Protein AF-A0A183L624-F1 (afdb_monomer_lite)

Structure (mmCIF, N/CA/C/O backbone):
data_AF-A0A183L624-F1
#
_entry.id   AF-A0A183L624-F1
#
loop_
_atom_site.group_PDB
_atom_site.id
_atom_site.type_symbol
_atom_site.label_atom_id
_atom_site.label_alt_id
_atom_site.label_comp_id
_atom_site.label_asym_id
_atom_site.label_entity_id
_atom_site.label_seq_id
_atom_site.pdbx_PDB_ins_code
_atom_site.Cartn_x
_atom_site.Cartn_y
_atom_site.Cartn_z
_atom_site.occupancy
_atom_site.B_iso_or_equiv
_atom_site.auth_seq_id
_atom_site.auth_comp_id
_atom_site.auth_asym_id
_atom_site.auth_atom_id
_atom_site.pdbx_PDB_model_num
ATOM 1 N N . MET A 1 1 ? -30.668 10.820 -6.534 1.00 40.00 1 MET A N 1
ATOM 2 C CA . MET A 1 1 ? -30.278 9.628 -5.755 1.00 40.00 1 MET A CA 1
ATOM 3 C C . MET A 1 1 ? -28.785 9.733 -5.480 1.00 40.00 1 MET A C 1
ATOM 5 O O . MET A 1 1 ? -27.979 9.222 -6.240 1.00 40.00 1 MET A O 1
ATOM 9 N N . LEU A 1 2 ? -28.414 10.512 -4.462 1.00 43.72 2 LEU A N 1
ATOM 10 C CA . LEU A 1 2 ? -27.052 10.513 -3.934 1.00 43.72 2 LEU A CA 1
ATOM 11 C C . LEU A 1 2 ? -26.963 9.281 -3.038 1.00 43.72 2 LEU A C 1
ATOM 13 O O . LEU A 1 2 ? -27.401 9.313 -1.893 1.00 43.72 2 LEU A O 1
ATOM 17 N N . VAL A 1 3 ? -26.514 8.165 -3.613 1.00 44.56 3 VAL A N 1
ATOM 18 C CA . VAL A 1 3 ? -26.017 7.047 -2.814 1.00 44.56 3 VAL A CA 1
ATOM 19 C C . VAL A 1 3 ? -24.765 7.571 -2.131 1.00 44.56 3 VAL A C 1
ATOM 21 O O . VAL A 1 3 ? -23.733 7.787 -2.767 1.00 44.56 3 VAL A O 1
ATOM 24 N N . ASP A 1 4 ? -24.919 7.855 -0.845 1.00 41.28 4 ASP A N 1
ATOM 25 C CA . ASP A 1 4 ? -23.829 7.971 0.102 1.00 41.28 4 ASP A CA 1
ATOM 26 C C . ASP A 1 4 ? -22.989 6.699 -0.053 1.00 41.28 4 ASP A C 1
ATOM 28 O O . ASP A 1 4 ? -23.406 5.601 0.326 1.00 41.28 4 ASP A O 1
ATOM 32 N N . ARG A 1 5 ? -21.841 6.809 -0.731 1.00 47.88 5 ARG A N 1
ATOM 33 C CA . ARG A 1 5 ? -20.822 5.774 -0.623 1.00 47.88 5 ARG A CA 1
ATOM 34 C C . ARG A 1 5 ? -20.303 5.932 0.792 1.00 47.88 5 ARG A C 1
ATOM 36 O O . ARG A 1 5 ? -19.435 6.772 1.017 1.00 47.88 5 ARG A O 1
ATOM 43 N N . VAL A 1 6 ? -20.896 5.189 1.726 1.00 47.50 6 VAL A N 1
ATOM 44 C CA . VAL A 1 6 ? -20.339 4.950 3.056 1.00 47.50 6 VAL A CA 1
ATOM 45 C C . VAL A 1 6 ? -18.889 4.580 2.811 1.00 47.50 6 VAL A C 1
ATOM 47 O O . VAL A 1 6 ? -18.587 3.489 2.332 1.00 47.50 6 VAL A O 1
ATOM 50 N N . LYS A 1 7 ? -18.008 5.561 3.005 1.00 53.06 7 LYS A N 1
ATOM 51 C CA . LYS A 1 7 ? -16.573 5.405 2.821 1.00 53.06 7 LYS A CA 1
ATOM 52 C C . LYS A 1 7 ? -16.195 4.232 3.707 1.00 53.06 7 LYS A C 1
ATOM 54 O O . LYS A 1 7 ? -16.511 4.265 4.897 1.00 53.06 7 LYS A O 1
ATOM 59 N N . SER A 1 8 ? -15.619 3.183 3.129 1.00 59.41 8 SER A N 1
ATOM 60 C CA . SER A 1 8 ? -15.243 1.962 3.846 1.00 59.41 8 SER A CA 1
ATOM 61 C C . SER A 1 8 ? -14.086 2.269 4.792 1.00 59.41 8 SER A C 1
ATOM 63 O O . SER A 1 8 ? -12.942 1.932 4.527 1.00 59.41 8 SER A O 1
ATOM 65 N N . ILE A 1 9 ? -14.355 2.995 5.875 1.00 60.78 9 ILE A N 1
ATOM 66 C CA . ILE A 1 9 ? -13.391 3.257 6.930 1.00 60.78 9 ILE A CA 1
ATOM 67 C C . ILE A 1 9 ? -13.302 1.961 7.728 1.00 60.78 9 ILE A C 1
ATOM 69 O O . ILE A 1 9 ? -14.239 1.587 8.437 1.00 60.78 9 ILE A O 1
ATOM 73 N N . PHE A 1 10 ? -12.188 1.253 7.592 1.00 66.44 10 PHE A N 1
ATOM 74 C CA . PHE A 1 10 ? -11.976 0.012 8.312 1.00 66.44 10 PHE A CA 1
ATOM 75 C C . PHE A 1 10 ? -11.501 0.322 9.723 1.00 66.44 10 PHE A C 1
ATOM 77 O O . PHE A 1 10 ? -10.540 1.064 9.931 1.00 66.44 10 PHE A O 1
ATOM 84 N N . LYS A 1 11 ? -12.184 -0.260 10.707 1.00 62.75 11 LYS A N 1
ATOM 85 C CA . LYS A 1 11 ? -11.728 -0.247 12.091 1.00 62.75 11 LYS A CA 1
ATOM 86 C C . LYS A 1 11 ? -10.796 -1.436 12.290 1.00 62.75 11 LYS A C 1
ATOM 88 O O . LYS A 1 11 ? -11.248 -2.579 12.271 1.00 62.75 11 LYS A O 1
ATOM 93 N N . LEU A 1 12 ? -9.510 -1.166 12.487 1.00 64.06 12 LEU A N 1
ATOM 94 C CA . LEU A 1 12 ? -8.555 -2.195 12.886 1.00 64.06 12 LEU A CA 1
ATOM 95 C C . LEU A 1 12 ? -8.894 -2.685 14.301 1.00 64.06 12 LEU A C 1
ATOM 97 O O . LEU A 1 12 ? -9.439 -1.933 15.115 1.00 64.06 12 LEU A O 1
ATOM 101 N N . ALA A 1 13 ? -8.515 -3.924 14.631 1.00 56.62 13 ALA A N 1
ATOM 102 C CA . ALA A 1 13 ? -8.719 -4.511 15.964 1.00 56.62 13 ALA A CA 1
ATOM 103 C C . ALA A 1 13 ? -8.131 -3.653 17.107 1.00 56.62 13 ALA A C 1
ATOM 105 O O . ALA A 1 13 ? -8.563 -3.739 18.253 1.00 56.62 13 ALA A O 1
ATOM 106 N N . GLN A 1 14 ? -7.180 -2.781 16.769 1.00 56.88 14 GLN A N 1
ATOM 107 C CA . GLN A 1 14 ? -6.484 -1.858 17.665 1.00 56.88 14 GLN A CA 1
ATOM 108 C C . GLN A 1 14 ? -7.300 -0.586 17.981 1.00 56.88 14 GLN A C 1
ATOM 110 O O . GLN A 1 14 ? -6.906 0.210 18.825 1.00 56.88 14 GLN A O 1
ATOM 115 N N . GLY A 1 15 ? -8.446 -0.385 17.316 1.00 63.19 15 GLY A N 1
ATOM 116 C CA . GLY A 1 15 ? -9.329 0.770 17.502 1.00 63.19 15 GLY A CA 1
ATOM 117 C C . GLY A 1 15 ? -9.052 1.960 16.577 1.00 63.19 15 GLY A C 1
ATOM 118 O O . GLY A 1 15 ? -9.806 2.931 16.629 1.00 63.19 15 GLY A O 1
ATOM 119 N N . GLU A 1 16 ? -8.031 1.886 15.718 1.00 66.62 16 GLU A N 1
ATOM 120 C CA . G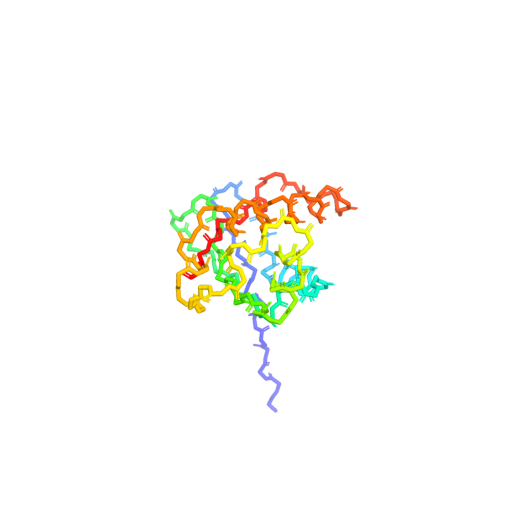LU A 1 16 ? -7.744 2.900 14.695 1.00 66.62 16 GLU A CA 1
ATOM 121 C C . GLU A 1 16 ? -8.601 2.722 13.437 1.00 66.62 16 GLU A C 1
ATOM 123 O O . GLU A 1 16 ? -8.955 1.609 13.043 1.00 66.62 16 GLU A O 1
ATOM 128 N N . TYR A 1 17 ? -8.927 3.853 12.816 1.00 70.12 17 TYR A N 1
ATOM 129 C CA . TYR A 1 17 ? -9.727 3.939 11.604 1.00 70.12 17 TYR A CA 1
ATOM 130 C C . TYR A 1 17 ? -8.807 4.206 10.417 1.00 70.12 17 TYR A C 1
ATOM 132 O O . TYR A 1 17 ? -8.169 5.258 10.353 1.00 70.12 17 TYR A O 1
ATOM 140 N N . VAL A 1 18 ? -8.750 3.266 9.479 1.00 72.31 18 VAL A N 1
ATOM 141 C CA . VAL A 1 18 ? -7.937 3.372 8.266 1.00 72.31 18 VAL A CA 1
ATOM 142 C C . VAL A 1 18 ? -8.857 3.504 7.060 1.00 72.31 18 VAL A C 1
ATOM 144 O O . VAL A 1 18 ? -9.800 2.731 6.892 1.00 72.31 18 VAL A O 1
ATOM 147 N N . ALA A 1 19 ? -8.589 4.507 6.224 1.00 76.25 19 ALA A N 1
ATOM 148 C CA . ALA A 1 19 ? -9.282 4.694 4.958 1.00 76.25 19 ALA A CA 1
ATOM 149 C C . ALA A 1 19 ? -8.463 4.022 3.836 1.00 76.25 19 ALA A C 1
ATOM 151 O O . ALA A 1 19 ? -7.397 4.544 3.497 1.00 76.25 19 ALA A O 1
ATOM 152 N N . PRO A 1 20 ? -8.938 2.907 3.253 1.00 75.31 20 PRO A N 1
ATOM 153 C CA . PRO A 1 20 ? -8.236 2.180 2.194 1.00 75.31 20 PRO A CA 1
ATOM 154 C C . PRO A 1 20 ? -8.014 3.083 0.978 1.00 75.31 20 PRO A C 1
ATOM 156 O O . PRO A 1 20 ? -6.887 3.172 0.517 1.00 75.31 20 PRO A O 1
ATOM 159 N N . GLU A 1 21 ? -9.012 3.890 0.592 1.00 77.75 21 GLU A N 1
ATOM 160 C CA . GLU A 1 21 ? -8.923 4.856 -0.516 1.00 77.75 21 GLU A CA 1
ATOM 161 C C . GLU A 1 21 ? -7.702 5.779 -0.412 1.00 77.75 21 GLU A C 1
ATOM 163 O O . GLU A 1 21 ? -7.084 6.128 -1.416 1.00 77.75 21 GLU A O 1
ATOM 168 N N . LYS A 1 22 ? -7.343 6.196 0.808 1.00 78.81 22 LYS A N 1
ATOM 169 C CA . LYS A 1 22 ? -6.204 7.094 1.018 1.00 78.81 22 LYS A CA 1
ATOM 170 C C . LYS A 1 22 ? -4.881 6.371 0.770 1.00 78.81 22 LYS A C 1
ATOM 172 O O . LYS A 1 22 ? -3.975 6.958 0.184 1.00 78.81 22 LYS A O 1
ATOM 177 N N . LEU A 1 23 ? -4.774 5.127 1.229 1.00 78.62 23 LEU A N 1
ATOM 178 C CA . LEU A 1 23 ? -3.605 4.281 1.005 1.00 78.62 23 LEU A CA 1
ATOM 179 C C . LEU A 1 23 ? -3.515 3.854 -0.466 1.00 78.62 23 LEU A C 1
ATOM 181 O O . LEU A 1 23 ? -2.442 3.941 -1.052 1.00 78.62 23 LEU A O 1
ATOM 185 N N . GLU A 1 24 ? -4.635 3.479 -1.086 1.00 83.25 24 GLU A N 1
ATOM 186 C CA . GLU A 1 24 ? -4.722 3.137 -2.507 1.00 83.25 24 GLU A CA 1
ATOM 187 C C . GLU A 1 24 ? -4.243 4.303 -3.369 1.00 83.25 24 GLU A C 1
ATOM 189 O O . GLU A 1 24 ? -3.305 4.135 -4.139 1.00 83.25 24 GLU A O 1
ATOM 194 N N . ALA A 1 25 ? -4.791 5.508 -3.174 1.00 82.88 25 ALA A N 1
ATOM 195 C CA . ALA A 1 25 ? -4.371 6.700 -3.911 1.00 82.88 25 ALA A CA 1
ATOM 196 C C . ALA A 1 25 ? -2.887 7.039 -3.693 1.00 82.88 25 ALA A C 1
ATOM 198 O O . ALA A 1 25 ? -2.208 7.537 -4.597 1.00 82.88 25 ALA A O 1
ATOM 199 N N . LEU A 1 26 ? -2.368 6.769 -2.493 1.00 82.06 26 LEU A N 1
ATOM 200 C CA . LEU A 1 26 ? -0.971 7.014 -2.184 1.00 82.06 26 LEU A CA 1
ATOM 201 C C . LEU A 1 26 ? -0.051 6.054 -2.943 1.00 82.06 26 LEU A C 1
ATOM 203 O O . LEU A 1 26 ? 0.888 6.497 -3.600 1.00 82.06 26 LEU A O 1
ATOM 207 N N . TYR A 1 27 ? -0.324 4.755 -2.876 1.00 80.44 27 TYR A N 1
ATOM 208 C CA . TYR A 1 27 ? 0.482 3.748 -3.559 1.00 80.44 27 TYR A CA 1
ATOM 209 C C . TYR A 1 27 ? 0.291 3.781 -5.078 1.00 80.44 27 TYR A C 1
ATOM 211 O O . TYR A 1 27 ? 1.242 3.550 -5.817 1.00 80.44 27 TYR A O 1
ATOM 219 N N . GLN A 1 28 ? -0.892 4.174 -5.552 1.00 83.19 28 GLN A N 1
ATOM 220 C CA . GLN A 1 28 ? -1.182 4.412 -6.967 1.00 83.19 28 GLN A CA 1
ATOM 221 C C . GLN A 1 28 ? -0.375 5.582 -7.556 1.00 83.19 28 GLN A C 1
ATOM 223 O O . GLN A 1 28 ? -0.251 5.688 -8.772 1.00 83.19 28 GLN A O 1
ATOM 228 N N . SER A 1 29 ? 0.234 6.437 -6.724 1.00 82.31 29 SER A N 1
ATOM 229 C CA . SER A 1 29 ? 1.199 7.438 -7.205 1.00 82.31 29 SER A CA 1
ATOM 230 C C . SER A 1 29 ? 2.514 6.813 -7.704 1.00 82.31 29 SER A C 1
ATOM 232 O O . SER A 1 29 ? 3.326 7.509 -8.310 1.00 82.31 29 SER A O 1
ATOM 234 N N . CYS A 1 30 ? 2.749 5.518 -7.461 1.00 81.50 30 CYS A N 1
ATOM 235 C CA . CYS A 1 30 ? 3.925 4.804 -7.941 1.00 81.50 30 CYS A CA 1
ATOM 236 C C . CYS A 1 30 ? 3.688 4.197 -9.332 1.00 81.50 30 CYS A C 1
ATOM 238 O O . CYS A 1 30 ? 2.816 3.349 -9.497 1.00 81.50 30 CYS A O 1
ATOM 240 N N . GLY A 1 31 ? 4.527 4.548 -10.314 1.00 81.56 31 GLY A N 1
ATOM 241 C CA . GLY A 1 31 ? 4.440 4.020 -11.688 1.00 81.56 31 GLY A CA 1
ATOM 242 C C . GLY A 1 31 ? 4.630 2.500 -11.810 1.00 81.56 31 GLY A C 1
ATOM 243 O O . GLY A 1 31 ? 4.131 1.882 -12.750 1.00 81.56 31 GLY A O 1
ATOM 244 N N . LEU A 1 32 ? 5.266 1.870 -10.816 1.00 82.25 32 LEU A N 1
ATOM 245 C CA . LEU A 1 32 ? 5.449 0.416 -10.756 1.00 82.25 32 LEU A CA 1
ATOM 246 C C . LEU A 1 32 ? 4.137 -0.344 -10.497 1.00 82.25 32 LEU A C 1
ATOM 248 O O . LEU A 1 32 ? 4.077 -1.552 -10.737 1.00 82.25 32 LEU A O 1
ATOM 252 N N . ILE A 1 33 ? 3.103 0.326 -9.986 1.00 86.12 33 ILE A N 1
ATOM 253 C CA . ILE A 1 33 ? 1.816 -0.273 -9.628 1.00 86.12 33 ILE A CA 1
ATOM 254 C C . ILE A 1 33 ? 0.774 0.176 -10.652 1.00 86.12 33 ILE A C 1
ATOM 256 O O . ILE A 1 33 ? 0.494 1.362 -10.780 1.00 86.12 33 ILE A O 1
ATOM 260 N N . ASN A 1 34 ? 0.170 -0.770 -11.372 1.00 85.38 34 ASN A N 1
ATOM 261 C CA . ASN A 1 34 ? -0.905 -0.454 -12.312 1.00 85.38 34 ASN A CA 1
ATOM 262 C C . ASN A 1 34 ? -2.236 -0.231 -11.579 1.00 85.38 34 ASN A C 1
ATOM 264 O O . ASN A 1 34 ? -2.991 0.686 -11.893 1.00 85.38 34 ASN A O 1
ATOM 268 N N . GLN A 1 35 ? -2.527 -1.081 -10.594 1.00 83.62 35 GLN A N 1
ATOM 269 C CA . GLN A 1 35 ? -3.731 -0.989 -9.775 1.00 83.62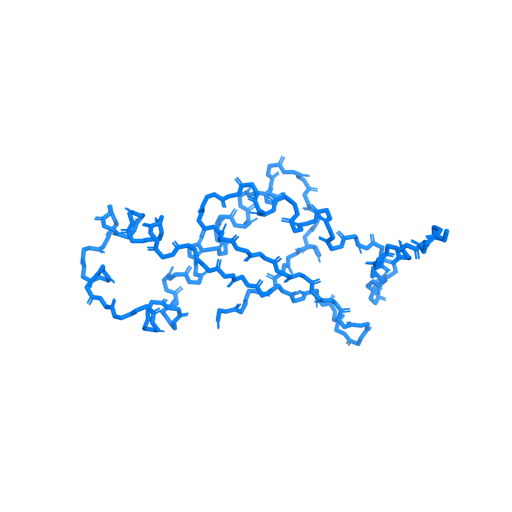 35 GLN A CA 1
ATOM 270 C C . GLN A 1 35 ? -3.450 -1.560 -8.388 1.00 83.62 35 GLN A C 1
ATOM 272 O O . GLN A 1 35 ? -2.698 -2.520 -8.256 1.00 83.62 35 GLN A O 1
ATOM 277 N N . ILE A 1 36 ? -4.053 -0.986 -7.355 1.00 85.19 36 ILE A N 1
ATOM 278 C CA . ILE A 1 36 ? -3.964 -1.487 -5.986 1.00 85.19 36 ILE A CA 1
ATOM 279 C C . ILE A 1 36 ? -5.366 -1.559 -5.402 1.00 85.19 36 ILE A C 1
ATOM 281 O O . ILE A 1 36 ? -6.167 -0.659 -5.635 1.00 85.19 36 ILE A O 1
ATOM 285 N N . PHE A 1 37 ? -5.636 -2.629 -4.663 1.00 83.00 37 PHE A N 1
ATOM 286 C CA . PHE A 1 37 ? -6.835 -2.784 -3.857 1.00 83.00 37 PHE A CA 1
ATOM 287 C C . PHE A 1 37 ? -6.457 -3.073 -2.423 1.00 83.00 37 PHE A C 1
ATOM 289 O O . PHE A 1 37 ? -5.651 -3.967 -2.179 1.00 83.00 37 PHE A O 1
ATOM 296 N N . ILE A 1 38 ? -7.047 -2.353 -1.476 1.00 80.81 38 ILE A N 1
ATOM 297 C CA . ILE A 1 38 ? -6.784 -2.572 -0.052 1.00 80.81 38 ILE A CA 1
ATOM 298 C C . ILE A 1 38 ? -8.056 -3.059 0.621 1.00 80.81 38 ILE A C 1
ATOM 300 O O . ILE A 1 38 ? -9.052 -2.342 0.691 1.00 80.81 38 ILE A O 1
ATOM 304 N N . ASP A 1 39 ? -7.989 -4.272 1.156 1.00 76.31 39 ASP A N 1
ATOM 305 C CA . ASP A 1 39 ? -9.064 -4.882 1.921 1.00 76.31 39 ASP A CA 1
ATOM 306 C C . ASP A 1 39 ? -8.573 -5.215 3.330 1.00 76.31 39 ASP A C 1
ATOM 308 O O . ASP A 1 39 ? -7.508 -5.801 3.535 1.00 76.31 39 ASP A O 1
ATOM 312 N N . ALA A 1 40 ? -9.347 -4.820 4.334 1.00 71.25 40 ALA A N 1
ATOM 313 C CA . ALA A 1 40 ? -9.047 -5.133 5.719 1.00 71.25 40 ALA A CA 1
ATOM 314 C C . ALA A 1 40 ? -10.197 -5.947 6.296 1.00 71.25 40 ALA A C 1
ATOM 316 O O . ALA A 1 40 ? -11.274 -5.428 6.595 1.00 71.25 40 ALA A O 1
ATOM 317 N N . ASN A 1 41 ? -9.954 -7.237 6.506 1.00 67.81 41 ASN A N 1
ATOM 318 C CA . ASN A 1 41 ? -10.904 -8.057 7.232 1.00 67.81 41 ASN A CA 1
ATOM 319 C C . ASN A 1 41 ? -10.915 -7.600 8.706 1.00 67.81 41 ASN A C 1
ATOM 321 O O . ASN A 1 41 ? -9.852 -7.589 9.327 1.00 67.81 41 ASN A O 1
ATOM 325 N N . PRO A 1 42 ? -12.072 -7.281 9.318 1.00 61.97 42 PRO A N 1
ATOM 326 C CA . PRO A 1 42 ? -12.151 -6.910 10.737 1.00 61.97 42 PRO A CA 1
ATOM 327 C C . PRO A 1 42 ? -11.638 -7.999 11.694 1.00 61.97 42 PRO A C 1
ATOM 329 O O . PRO A 1 42 ? -11.397 -7.729 12.868 1.00 61.97 42 PRO A O 1
ATOM 332 N N . LYS A 1 43 ? -11.480 -9.239 11.210 1.00 60.50 43 LYS A N 1
ATOM 333 C CA . LYS A 1 43 ? -10.864 -10.350 11.951 1.00 60.50 43 LYS A CA 1
ATOM 334 C C . LYS A 1 43 ? -9.335 -10.403 11.837 1.00 60.50 43 LYS A C 1
ATOM 336 O O . LYS A 1 43 ? -8.713 -11.159 12.580 1.00 60.50 43 LYS A O 1
ATOM 341 N N . SER A 1 44 ? -8.739 -9.643 10.923 1.00 59.47 44 SER A N 1
ATOM 342 C CA . SER A 1 44 ? -7.296 -9.600 10.684 1.00 59.47 44 SER A CA 1
ATOM 343 C C . SER A 1 44 ? -6.665 -8.385 11.360 1.00 59.47 44 SER A C 1
ATOM 345 O O . SER A 1 44 ? -7.236 -7.299 11.409 1.00 59.47 44 SER A O 1
ATOM 347 N N . ILE A 1 45 ? -5.459 -8.579 11.892 1.00 61.53 45 ILE A N 1
ATOM 348 C CA . ILE A 1 45 ? -4.698 -7.540 12.605 1.00 61.53 45 ILE A CA 1
ATOM 349 C C . ILE A 1 45 ? -4.094 -6.527 11.616 1.00 61.53 45 ILE A C 1
ATOM 351 O O . ILE A 1 45 ? -3.916 -5.360 11.959 1.00 61.53 45 ILE A O 1
ATOM 355 N N . TYR A 1 46 ? -3.829 -6.968 10.383 1.00 65.94 46 TYR A N 1
ATOM 356 C CA . TYR A 1 46 ? -3.218 -6.175 9.318 1.00 65.94 46 TYR A CA 1
ATOM 357 C C . TYR A 1 46 ? -4.141 -6.099 8.094 1.00 65.94 46 TYR A C 1
ATOM 359 O O . TYR A 1 46 ? -4.782 -7.106 7.765 1.00 65.94 46 TYR A O 1
ATOM 367 N N . PRO A 1 47 ? -4.204 -4.943 7.409 1.00 72.62 47 PRO A N 1
ATOM 368 C CA . PRO A 1 47 ? -4.853 -4.837 6.110 1.00 72.62 47 PRO A CA 1
ATOM 369 C C . PRO A 1 47 ? -4.063 -5.619 5.050 1.00 72.62 47 PRO A C 1
ATOM 371 O O . PRO A 1 47 ? -2.831 -5.694 5.084 1.00 72.62 47 PRO A O 1
ATOM 374 N N . VAL A 1 48 ? -4.777 -6.201 4.095 1.00 76.69 48 VAL A N 1
ATOM 375 C CA . VAL A 1 48 ? -4.204 -6.895 2.941 1.00 76.69 48 VAL A CA 1
ATOM 376 C C . VAL A 1 48 ? -4.322 -5.975 1.733 1.00 76.69 48 VAL A C 1
ATOM 378 O O . VAL A 1 48 ? -5.360 -5.350 1.528 1.00 76.69 48 VAL A O 1
ATOM 381 N N . ALA A 1 49 ? -3.261 -5.885 0.932 1.00 79.88 49 ALA A N 1
ATOM 382 C CA . ALA A 1 49 ? -3.304 -5.190 -0.345 1.00 79.88 49 ALA A CA 1
ATOM 383 C C . ALA A 1 49 ? -3.055 -6.165 -1.492 1.00 79.88 49 ALA A C 1
ATOM 385 O O . ALA A 1 49 ? -2.075 -6.909 -1.501 1.00 79.88 49 ALA A O 1
ATOM 386 N N . ILE A 1 50 ? -3.934 -6.123 -2.482 1.00 83.19 50 ILE A N 1
ATOM 387 C CA . ILE A 1 50 ? -3.762 -6.799 -3.759 1.00 83.19 50 ILE A CA 1
ATOM 388 C C . ILE A 1 50 ? -3.161 -5.773 -4.708 1.00 83.19 50 ILE A C 1
ATOM 390 O O . ILE A 1 50 ? -3.761 -4.727 -4.960 1.00 83.19 50 ILE A O 1
ATOM 394 N N . ILE A 1 51 ? -1.963 -6.055 -5.209 1.00 83.88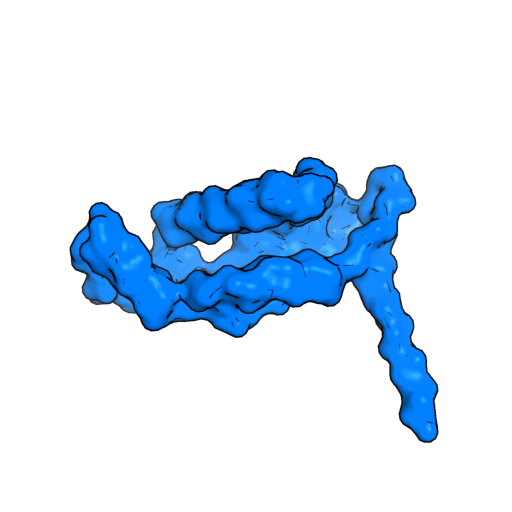 51 ILE A N 1
ATOM 395 C CA . ILE A 1 51 ? -1.228 -5.141 -6.082 1.00 83.88 51 ILE A CA 1
ATOM 396 C C . ILE A 1 51 ? -1.151 -5.776 -7.460 1.00 83.88 51 ILE A C 1
ATOM 398 O O . ILE A 1 51 ? -0.672 -6.893 -7.611 1.00 83.88 51 ILE A O 1
ATOM 402 N N . VAL A 1 52 ? -1.608 -5.045 -8.470 1.00 85.50 52 VAL A N 1
ATOM 403 C CA . VAL A 1 52 ? -1.432 -5.397 -9.875 1.00 85.50 52 VAL A CA 1
ATOM 404 C C . VAL A 1 52 ? -0.157 -4.709 -10.361 1.00 85.50 52 VAL A C 1
ATOM 406 O O . VAL A 1 52 ? -0.161 -3.483 -10.543 1.00 85.50 52 VAL A O 1
ATOM 409 N N . PRO A 1 53 ? 0.945 -5.453 -10.548 1.00 82.56 53 PRO A N 1
ATOM 410 C CA . PRO A 1 53 ? 2.194 -4.878 -11.016 1.00 82.56 53 PRO A CA 1
ATOM 411 C C . PRO A 1 53 ? 2.048 -4.358 -12.447 1.00 82.56 53 PRO A C 1
ATOM 413 O O . PRO A 1 53 ? 1.392 -4.966 -13.294 1.00 82.56 53 PRO A O 1
ATOM 416 N N . ASN A 1 54 ? 2.687 -3.227 -12.740 1.00 85.06 54 ASN A N 1
ATOM 417 C CA . ASN A 1 54 ? 2.841 -2.775 -14.114 1.00 85.06 54 ASN A CA 1
ATOM 418 C C . ASN A 1 54 ? 4.024 -3.515 -14.745 1.00 85.06 54 ASN A C 1
ATOM 420 O O . ASN A 1 54 ? 5.174 -3.143 -14.527 1.00 85.06 54 ASN A O 1
ATOM 424 N N . PHE A 1 55 ? 3.749 -4.552 -15.540 1.00 80.31 55 PHE A N 1
ATOM 425 C CA . PHE A 1 55 ? 4.791 -5.358 -16.184 1.00 80.31 55 PHE A CA 1
ATOM 426 C C . PHE A 1 55 ? 5.749 -4.538 -17.056 1.00 80.31 55 PHE A C 1
ATOM 428 O O . PHE A 1 55 ? 6.905 -4.924 -17.196 1.00 80.31 55 PHE A O 1
ATOM 435 N N . ASN A 1 56 ? 5.307 -3.410 -17.620 1.00 81.44 56 ASN A N 1
ATOM 436 C CA . ASN A 1 56 ? 6.151 -2.579 -18.474 1.00 81.44 56 ASN A CA 1
ATOM 437 C C . ASN A 1 56 ? 7.231 -1.852 -17.653 1.00 81.44 56 ASN A C 1
ATOM 439 O O . ASN A 1 56 ? 8.422 -1.997 -17.921 1.00 81.44 56 ASN A O 1
ATOM 443 N N . GLU A 1 57 ? 6.815 -1.153 -16.595 1.00 81.38 57 GLU A N 1
ATOM 444 C CA . GLU A 1 57 ? 7.715 -0.468 -15.651 1.00 81.38 57 GLU A CA 1
ATOM 445 C C . GLU A 1 57 ? 8.547 -1.465 -14.834 1.00 81.38 57 GLU A C 1
ATOM 447 O O . GLU A 1 57 ? 9.733 -1.250 -14.581 1.00 81.38 57 GLU A O 1
ATOM 452 N N . LEU A 1 58 ? 7.954 -2.604 -14.461 1.00 78.62 58 LEU A N 1
ATOM 453 C CA . LEU A 1 58 ? 8.649 -3.676 -13.757 1.00 78.62 58 LEU A CA 1
ATOM 454 C C . LEU A 1 58 ? 9.778 -4.248 -14.621 1.00 78.62 58 LEU A C 1
ATOM 456 O O . LEU A 1 58 ? 10.898 -4.389 -14.134 1.00 78.62 58 LEU A O 1
ATOM 460 N N . ARG A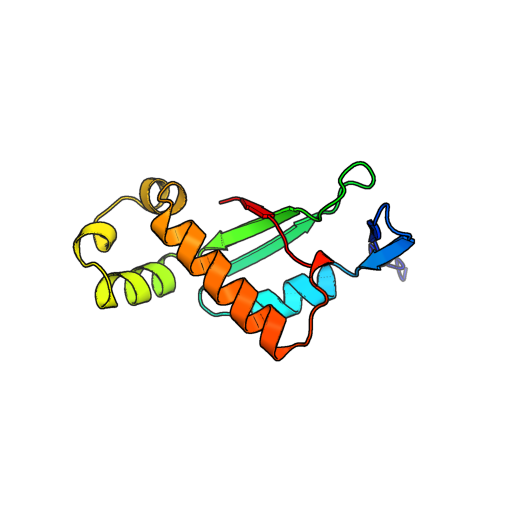 1 59 ? 9.521 -4.515 -15.908 1.00 78.06 59 ARG A N 1
ATOM 461 C CA . ARG A 1 59 ? 10.547 -4.958 -16.862 1.00 78.06 59 ARG A CA 1
ATOM 462 C C . ARG A 1 59 ? 11.631 -3.910 -17.072 1.00 78.06 59 ARG A C 1
ATOM 464 O O . ARG A 1 59 ? 12.791 -4.290 -17.172 1.00 78.06 59 ARG A O 1
ATOM 471 N N . GLU A 1 60 ? 11.298 -2.618 -17.088 1.00 79.56 60 GLU A N 1
ATOM 472 C CA . GLU A 1 60 ? 12.307 -1.553 -17.170 1.00 79.56 60 GLU A CA 1
ATOM 473 C C . GLU A 1 60 ? 13.167 -1.464 -15.895 1.00 79.56 60 GLU A C 1
ATOM 475 O O . GLU A 1 60 ? 14.386 -1.287 -15.950 1.00 79.56 60 GLU A O 1
ATOM 480 N N . SER A 1 61 ? 12.563 -1.619 -14.716 1.00 73.50 61 SER A N 1
ATOM 481 C CA . SER A 1 61 ? 13.327 -1.636 -13.470 1.00 73.50 61 SER A CA 1
ATOM 482 C C . SER A 1 61 ? 14.163 -2.911 -13.321 1.00 73.50 61 SER A C 1
ATOM 484 O O . SER A 1 61 ? 15.222 -2.860 -12.684 1.00 73.50 61 SER A O 1
ATOM 486 N N . LEU A 1 62 ? 13.692 -4.039 -13.860 1.00 73.94 62 LEU A N 1
ATOM 487 C CA . LEU A 1 62 ? 14.412 -5.309 -13.862 1.00 73.94 62 LEU A CA 1
ATOM 488 C C . LEU A 1 62 ? 15.538 -5.298 -14.882 1.00 73.94 62 LEU A C 1
ATOM 490 O O . LEU A 1 62 ? 16.639 -5.666 -14.514 1.00 73.94 62 LEU A O 1
ATOM 494 N N . SER A 1 63 ? 15.344 -4.773 -16.092 1.00 71.50 63 SER A N 1
ATOM 495 C CA . SER A 1 63 ? 16.427 -4.669 -17.077 1.00 71.50 63 SER A CA 1
ATOM 496 C C . SER A 1 63 ? 17.625 -3.872 -16.548 1.00 71.50 63 SER A C 1
ATOM 498 O O . SER A 1 63 ? 18.760 -4.206 -16.852 1.00 71.50 63 SER A O 1
ATOM 500 N N . LYS A 1 64 ? 17.408 -2.881 -15.673 1.00 69.38 64 LYS A N 1
ATOM 501 C CA . LYS A 1 64 ? 18.494 -2.133 -15.009 1.00 69.38 64 LYS A CA 1
ATOM 502 C C . LYS A 1 64 ? 19.220 -2.905 -13.898 1.00 69.38 64 LYS A C 1
ATOM 504 O O . LYS A 1 64 ? 20.339 -2.536 -13.556 1.00 69.38 64 LYS A O 1
ATOM 509 N N . THR A 1 65 ? 18.583 -3.906 -13.291 1.00 66.94 65 THR A N 1
ATOM 510 C CA . THR A 1 65 ? 19.110 -4.610 -12.104 1.00 66.94 65 THR A CA 1
ATOM 511 C C . THR A 1 65 ? 19.582 -6.025 -12.443 1.00 66.94 65 THR A C 1
ATOM 513 O O . THR A 1 65 ? 20.611 -6.457 -11.941 1.00 66.94 65 THR A O 1
ATOM 516 N N . ASP A 1 66 ? 18.826 -6.730 -13.283 1.00 64.06 66 ASP A N 1
ATOM 517 C CA . ASP A 1 66 ? 18.935 -8.159 -13.543 1.00 64.06 66 ASP A CA 1
ATOM 518 C C . ASP A 1 66 ? 18.297 -8.501 -14.910 1.00 64.06 66 ASP A C 1
ATOM 520 O O . ASP A 1 66 ? 17.075 -8.582 -15.070 1.00 64.06 66 ASP A O 1
ATOM 524 N N . HIS A 1 67 ? 19.136 -8.661 -15.937 1.00 62.72 67 HIS A N 1
ATOM 525 C CA . HIS A 1 67 ? 18.688 -8.916 -17.312 1.00 62.72 67 HIS A CA 1
ATOM 526 C C . HIS A 1 67 ? 18.048 -10.305 -17.499 1.00 62.72 67 HIS A C 1
ATOM 528 O O . HIS A 1 67 ? 17.297 -10.501 -18.455 1.00 62.72 67 HIS A O 1
ATOM 534 N N . GLU A 1 68 ? 18.320 -11.266 -16.612 1.00 61.12 68 GLU A N 1
ATOM 535 C CA . GLU A 1 68 ? 17.835 -12.650 -16.733 1.00 61.12 68 GLU A CA 1
ATOM 536 C C . GLU A 1 68 ? 16.335 -12.763 -16.422 1.00 61.12 68 GLU A C 1
ATOM 538 O O . GLU A 1 68 ? 15.612 -13.520 -17.070 1.00 61.12 68 GLU A O 1
ATOM 543 N N . LEU A 1 69 ? 15.835 -11.928 -15.506 1.00 62.47 69 LEU A N 1
ATOM 544 C CA . LEU A 1 69 ? 14.425 -11.889 -15.108 1.00 62.47 69 LEU A CA 1
ATOM 545 C C . LEU A 1 69 ? 13.518 -11.236 -16.165 1.00 62.47 69 LEU A C 1
ATOM 547 O O . LEU A 1 69 ? 12.310 -11.450 -16.144 1.00 62.47 69 LEU A O 1
ATOM 551 N N . VAL A 1 70 ? 14.065 -10.454 -17.105 1.00 63.72 70 VAL A N 1
ATOM 552 C CA . VAL A 1 70 ? 13.260 -9.727 -18.108 1.00 63.72 70 VAL A CA 1
ATOM 553 C C . VAL A 1 70 ? 12.634 -10.654 -19.159 1.00 63.72 70 VAL A C 1
ATOM 555 O O . VAL A 1 70 ? 11.620 -10.304 -19.763 1.00 63.72 70 VAL A O 1
ATOM 558 N N . ASN A 1 71 ? 13.241 -11.826 -19.367 1.00 63.09 71 ASN A N 1
ATOM 559 C CA . ASN A 1 71 ? 12.818 -12.827 -20.348 1.00 63.09 71 ASN A CA 1
ATOM 560 C C . ASN A 1 71 ? 11.841 -13.865 -19.781 1.00 63.09 71 ASN A C 1
ATOM 562 O O . ASN A 1 71 ? 11.356 -14.710 -20.533 1.00 63.09 71 ASN A O 1
ATOM 566 N N . LEU A 1 72 ? 11.561 -13.828 -18.477 1.00 67.44 72 LEU A N 1
ATOM 567 C CA . LEU A 1 72 ? 10.592 -14.725 -17.861 1.00 67.44 72 LEU A CA 1
ATOM 568 C C . LEU A 1 72 ? 9.155 -14.294 -18.185 1.00 67.44 72 LEU A C 1
ATOM 570 O O . LEU A 1 72 ? 8.870 -13.126 -18.486 1.00 67.44 72 LEU A O 1
ATOM 574 N N . SER A 1 73 ? 8.245 -15.266 -18.128 1.00 74.19 73 SER A N 1
ATOM 575 C CA . SER A 1 73 ? 6.813 -15.019 -18.291 1.00 74.19 73 SER A CA 1
ATOM 576 C C . SER A 1 73 ? 6.298 -14.135 -17.158 1.00 74.19 73 SER A C 1
ATOM 578 O O . SER A 1 73 ? 6.762 -14.221 -16.022 1.00 74.19 73 SER A O 1
ATOM 580 N N . ASP A 1 74 ? 5.296 -13.315 -17.457 1.00 71.62 74 ASP A N 1
ATOM 581 C CA . ASP A 1 74 ? 4.629 -12.409 -16.509 1.00 71.62 74 ASP A CA 1
ATOM 582 C C . ASP A 1 74 ? 4.212 -13.134 -15.214 1.00 71.62 74 ASP A C 1
ATOM 584 O O . ASP A 1 74 ? 4.349 -12.599 -14.114 1.00 71.62 74 ASP A O 1
ATOM 588 N N . HIS A 1 75 ? 3.783 -14.392 -15.344 1.00 69.88 75 HIS A N 1
ATOM 589 C CA . HIS A 1 75 ? 3.394 -15.244 -14.225 1.00 69.88 75 HIS A CA 1
ATOM 590 C C . HIS A 1 75 ? 4.569 -15.626 -13.303 1.00 69.88 75 HIS A C 1
ATOM 592 O O . HIS A 1 75 ? 4.409 -15.643 -12.083 1.00 69.88 75 HIS A O 1
ATOM 598 N N . ASP A 1 76 ? 5.751 -15.908 -13.858 1.00 75.25 76 ASP A N 1
ATOM 599 C CA . ASP A 1 76 ? 6.956 -16.223 -13.080 1.00 75.25 76 ASP A CA 1
ATOM 600 C C . ASP A 1 76 ? 7.486 -14.979 -12.359 1.00 75.25 76 ASP A C 1
ATOM 602 O O . ASP A 1 76 ? 7.884 -15.064 -11.197 1.00 75.25 76 ASP A O 1
ATOM 606 N N . LEU A 1 77 ? 7.417 -13.799 -12.992 1.00 73.56 77 LEU A N 1
ATOM 607 C CA . LEU A 1 77 ? 7.787 -12.539 -12.335 1.00 73.56 77 LEU A CA 1
ATOM 608 C C . LEU A 1 77 ? 6.966 -12.297 -11.065 1.00 73.56 77 LEU A C 1
ATOM 610 O O . LEU A 1 77 ? 7.535 -11.911 -10.046 1.00 73.56 77 LEU A O 1
ATOM 614 N N . CYS A 1 78 ? 5.652 -12.531 -11.106 1.00 69.12 78 CYS A N 1
ATOM 615 C CA . CYS A 1 78 ? 4.787 -12.346 -9.939 1.00 69.12 78 CYS A CA 1
ATOM 616 C C . CYS A 1 78 ? 5.108 -13.316 -8.792 1.00 69.12 78 CYS A C 1
ATOM 618 O O . CYS A 1 78 ? 4.912 -12.968 -7.629 1.00 69.12 78 CYS A O 1
ATOM 620 N N . GLN A 1 79 ? 5.619 -14.513 -9.093 1.00 72.31 79 GLN A N 1
ATOM 621 C CA . GLN A 1 79 ? 5.990 -15.497 -8.070 1.00 72.31 79 GLN A CA 1
ATOM 622 C C . GLN A 1 79 ? 7.408 -15.305 -7.522 1.00 72.31 79 GLN A C 1
ATOM 624 O O . GLN A 1 79 ? 7.751 -15.868 -6.479 1.00 72.31 79 GLN A O 1
ATOM 629 N N . HIS A 1 80 ? 8.235 -14.489 -8.176 1.00 78.19 80 HIS A N 1
ATOM 630 C CA . HIS A 1 80 ? 9.591 -14.229 -7.719 1.00 78.19 80 HIS A CA 1
ATOM 631 C C . HIS A 1 80 ? 9.624 -13.339 -6.468 1.00 78.19 80 HIS A C 1
ATOM 633 O O . HIS A 1 80 ? 9.162 -12.195 -6.462 1.00 78.19 80 HIS A O 1
ATOM 639 N N . GLU A 1 81 ? 10.303 -13.818 -5.419 1.00 78.12 81 GLU A N 1
ATOM 640 C CA . GLU A 1 81 ? 10.516 -13.056 -4.179 1.00 78.12 81 GLU A CA 1
ATOM 641 C C . GLU A 1 81 ? 11.219 -11.710 -4.437 1.00 78.12 81 GLU A C 1
ATOM 643 O O . GLU A 1 81 ? 10.954 -10.726 -3.749 1.00 78.12 81 GLU A O 1
ATOM 648 N N . SER A 1 82 ? 12.069 -11.627 -5.465 1.00 77.31 82 SER A N 1
ATOM 649 C CA . SER A 1 82 ? 12.760 -10.395 -5.865 1.00 77.31 82 SER A CA 1
ATOM 650 C C . SER A 1 82 ? 11.791 -9.263 -6.205 1.00 77.31 82 SER A C 1
ATOM 652 O O . SER A 1 82 ? 11.994 -8.126 -5.772 1.00 77.31 82 SER A O 1
ATOM 654 N N . VAL A 1 83 ? 10.719 -9.573 -6.942 1.00 78.50 83 VAL A N 1
ATOM 655 C CA . VAL A 1 83 ? 9.673 -8.608 -7.303 1.00 78.50 83 VAL A CA 1
ATOM 656 C C . VAL A 1 83 ? 8.923 -8.186 -6.049 1.00 78.50 83 VAL A C 1
ATOM 658 O O . VAL A 1 83 ? 8.784 -6.993 -5.778 1.00 78.50 83 VAL A O 1
ATOM 661 N N . HIS A 1 84 ? 8.547 -9.155 -5.218 1.00 79.62 84 HIS A N 1
ATOM 662 C CA . HIS A 1 84 ? 7.843 -8.888 -3.974 1.00 79.62 84 HIS A CA 1
ATOM 663 C C . HIS A 1 84 ? 8.656 -7.987 -3.029 1.00 79.62 84 HIS A C 1
ATOM 665 O O . HIS A 1 84 ? 8.144 -7.008 -2.488 1.00 79.62 84 HIS A O 1
ATOM 671 N N . ARG A 1 85 ? 9.961 -8.250 -2.896 1.00 81.12 85 ARG A N 1
ATOM 672 C CA . ARG A 1 85 ? 10.895 -7.446 -2.100 1.00 81.12 85 ARG A CA 1
ATOM 673 C C . ARG A 1 85 ? 11.072 -6.039 -2.671 1.00 81.12 85 ARG A C 1
ATOM 675 O O . ARG A 1 85 ? 11.181 -5.088 -1.899 1.00 81.12 85 ARG A O 1
ATOM 682 N N . LYS A 1 86 ? 11.078 -5.890 -4.000 1.00 81.50 86 LYS A N 1
ATOM 683 C CA . LYS A 1 86 ? 11.124 -4.581 -4.667 1.00 81.50 86 LYS A CA 1
ATOM 684 C C . LYS A 1 86 ? 9.885 -3.759 -4.318 1.00 81.50 86 LYS A C 1
ATOM 686 O O . LYS A 1 86 ? 10.036 -2.629 -3.864 1.00 81.50 86 LYS A O 1
ATOM 691 N N . TYR A 1 87 ? 8.693 -4.344 -4.453 1.00 80.12 87 TYR A N 1
ATOM 692 C CA . TYR A 1 87 ? 7.444 -3.687 -4.070 1.00 80.12 87 TYR A CA 1
ATOM 693 C C . TYR A 1 87 ? 7.432 -3.340 -2.584 1.00 80.12 87 TYR A C 1
ATOM 695 O O . TYR A 1 87 ? 7.179 -2.192 -2.249 1.00 80.12 87 TYR A O 1
ATOM 703 N N . LEU A 1 88 ? 7.803 -4.262 -1.693 1.00 81.38 88 LEU A N 1
ATOM 704 C CA . LEU A 1 88 ? 7.880 -3.977 -0.256 1.00 81.38 88 LEU A CA 1
ATOM 705 C C . LEU A 1 88 ? 8.813 -2.802 0.069 1.00 81.38 88 LEU A C 1
ATOM 707 O O . LEU A 1 88 ? 8.467 -1.979 0.909 1.00 81.38 88 LEU A O 1
ATOM 711 N N . ASN A 1 89 ? 9.961 -2.690 -0.604 1.00 83.19 89 ASN A N 1
ATOM 712 C CA . ASN A 1 89 ? 10.883 -1.569 -0.406 1.00 83.19 89 ASN A CA 1
ATOM 713 C C . ASN A 1 89 ? 10.266 -0.243 -0.876 1.00 83.19 89 ASN A C 1
ATOM 715 O O . ASN A 1 89 ? 10.264 0.733 -0.135 1.00 83.19 89 ASN A O 1
ATOM 719 N N . VAL A 1 90 ? 9.661 -0.233 -2.064 1.00 81.94 90 VAL A N 1
ATOM 720 C CA . VAL A 1 90 ? 8.969 0.946 -2.606 1.00 81.94 90 VAL A CA 1
ATOM 721 C C . VAL A 1 90 ? 7.815 1.379 -1.697 1.00 81.94 90 VAL A C 1
ATOM 723 O O . VAL A 1 90 ? 7.672 2.562 -1.397 1.00 81.94 90 VAL A O 1
ATOM 726 N N . LEU A 1 91 ? 7.019 0.427 -1.204 1.00 79.25 91 LEU A N 1
ATOM 727 C CA . LEU A 1 91 ? 5.935 0.691 -0.260 1.00 79.25 91 LEU A CA 1
ATOM 728 C C . LEU A 1 91 ? 6.469 1.267 1.062 1.00 79.25 91 LEU A C 1
ATOM 730 O O . LEU A 1 91 ? 5.850 2.178 1.605 1.00 79.25 91 LEU A O 1
ATOM 734 N N . ASP A 1 92 ? 7.606 0.774 1.568 1.00 81.69 92 ASP A N 1
ATOM 735 C CA . ASP A 1 92 ? 8.248 1.269 2.796 1.00 81.69 92 ASP A CA 1
ATOM 736 C C . ASP A 1 92 ? 8.819 2.687 2.603 1.00 81.69 92 ASP A C 1
ATOM 738 O O . ASP A 1 92 ? 8.623 3.546 3.462 1.00 81.69 92 ASP A O 1
ATOM 742 N N . GLN A 1 93 ? 9.409 2.987 1.438 1.00 83.38 93 GLN 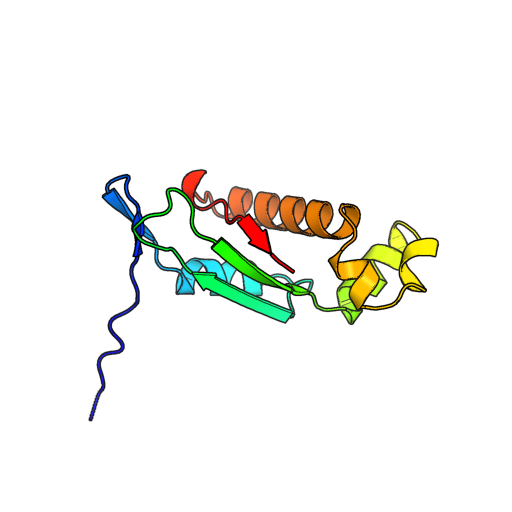A N 1
ATOM 743 C CA . GLN A 1 93 ? 9.851 4.342 1.083 1.00 83.38 93 GLN A CA 1
ATOM 744 C C . GLN A 1 93 ? 8.682 5.333 1.061 1.00 83.38 93 GLN A C 1
ATOM 746 O O . GLN A 1 93 ? 8.741 6.370 1.723 1.00 83.38 93 GLN A O 1
ATOM 751 N N . ILE A 1 94 ? 7.593 4.982 0.371 1.00 81.25 94 ILE A N 1
ATOM 752 C CA . ILE A 1 94 ? 6.376 5.804 0.298 1.00 81.25 94 ILE A CA 1
ATOM 753 C C . ILE A 1 94 ? 5.752 5.973 1.690 1.00 81.25 94 ILE A C 1
ATOM 755 O O . ILE A 1 94 ? 5.285 7.061 2.044 1.00 81.25 94 ILE A O 1
ATOM 759 N N . ALA A 1 95 ? 5.762 4.911 2.500 1.00 77.19 95 ALA A N 1
ATOM 760 C CA . ALA A 1 95 ? 5.270 4.949 3.870 1.00 77.19 95 ALA A CA 1
ATOM 761 C C . ALA A 1 95 ? 6.083 5.906 4.745 1.00 77.19 95 ALA A C 1
ATOM 763 O O . ALA A 1 95 ? 5.501 6.704 5.484 1.00 77.19 95 ALA A O 1
ATOM 764 N N . ASN A 1 96 ? 7.408 5.882 4.615 1.00 79.44 96 ASN A N 1
ATOM 765 C CA . ASN A 1 96 ? 8.298 6.762 5.358 1.00 79.44 96 ASN A CA 1
ATOM 766 C C . ASN A 1 96 ? 8.160 8.231 4.921 1.00 79.44 96 ASN A C 1
ATOM 768 O O . ASN A 1 96 ? 8.072 9.112 5.773 1.00 79.44 96 ASN A O 1
ATOM 772 N N . GLU A 1 97 ? 8.057 8.508 3.615 1.00 78.94 97 GLU A N 1
ATOM 773 C CA . GLU A 1 97 ? 7.843 9.870 3.091 1.00 78.94 97 GLU A CA 1
ATOM 774 C C . GLU A 1 97 ? 6.544 10.510 3.594 1.00 78.94 97 GLU A C 1
ATOM 776 O O . GLU A 1 97 ? 6.446 11.730 3.741 1.00 78.94 97 GLU A O 1
ATOM 781 N N . ARG A 1 98 ? 5.525 9.692 3.861 1.00 70.06 98 ARG A N 1
ATOM 782 C CA . ARG A 1 98 ? 4.202 10.160 4.283 1.00 70.06 98 ARG A CA 1
ATOM 783 C C . ARG A 1 98 ? 3.940 10.006 5.774 1.00 70.06 98 ARG A C 1
ATOM 785 O O . ARG A 1 98 ? 2.821 10.293 6.197 1.00 70.06 98 ARG A O 1
ATOM 792 N N . PHE A 1 99 ? 4.950 9.608 6.554 1.00 63.97 99 PHE A N 1
ATOM 793 C CA . PHE A 1 99 ? 4.825 9.316 7.985 1.00 63.97 99 PHE A CA 1
ATOM 794 C C . PHE A 1 99 ? 3.643 8.378 8.278 1.00 63.97 99 PHE A C 1
ATOM 796 O O . PHE A 1 99 ? 2.917 8.562 9.261 1.00 63.97 99 PHE A O 1
ATOM 803 N N . LEU A 1 100 ? 3.421 7.391 7.402 1.00 63.00 100 LEU A N 1
ATOM 804 C CA . LEU A 1 100 ? 2.426 6.356 7.648 1.00 63.00 100 LEU A CA 1
ATOM 805 C C . LEU A 1 100 ? 2.857 5.597 8.896 1.00 63.00 100 LEU A C 1
ATOM 807 O O . LEU A 1 100 ? 4.023 5.226 9.068 1.00 63.00 100 LEU A O 1
ATOM 811 N N . LYS A 1 101 ? 1.918 5.406 9.812 1.00 57.12 101 LYS A N 1
ATOM 812 C CA . LYS A 1 101 ? 2.228 4.715 11.055 1.00 57.12 101 LYS A CA 1
ATOM 813 C C . LYS A 1 101 ? 2.378 3.223 10.731 1.00 57.12 101 LYS A C 1
ATOM 815 O O . LYS A 1 101 ? 1.673 2.698 9.877 1.00 57.12 101 LYS A O 1
ATOM 820 N N . GLY A 1 102 ? 3.292 2.514 11.401 1.00 55.16 102 GLY A N 1
ATOM 821 C CA . GLY A 1 102 ? 3.737 1.160 11.004 1.00 55.16 102 GLY A CA 1
ATOM 822 C C . GLY A 1 102 ? 2.656 0.068 10.875 1.00 55.16 102 GLY A C 1
ATOM 823 O O . GLY A 1 102 ? 2.939 -1.017 10.379 1.00 55.16 102 GLY A O 1
ATOM 824 N N . PHE A 1 103 ? 1.424 0.346 11.290 1.00 52.47 103 PHE A N 1
ATOM 825 C CA . PHE A 1 103 ? 0.236 -0.501 11.155 1.00 52.47 103 PHE A CA 1
ATOM 826 C C . PHE A 1 103 ? -0.507 -0.350 9.821 1.00 52.47 103 PHE A C 1
ATOM 828 O O . PHE A 1 103 ? -1.411 -1.130 9.540 1.00 52.47 103 PHE A O 1
ATOM 835 N N . GLU A 1 104 ? -0.104 0.600 8.980 1.00 56.06 104 GLU A N 1
ATOM 836 C CA . GLU A 1 104 ? -0.530 0.691 7.579 1.00 56.06 104 GLU A CA 1
ATOM 837 C C . GLU A 1 104 ? 0.322 -0.207 6.664 1.00 56.06 104 GLU A C 1
ATOM 839 O O . GLU A 1 104 ? 0.138 -0.202 5.449 1.00 56.06 104 GLU A O 1
ATOM 844 N N . LYS A 1 105 ? 1.244 -1.007 7.230 1.00 59.53 105 LYS A N 1
ATOM 845 C CA . LYS A 1 105 ? 1.984 -2.023 6.476 1.00 59.53 105 LYS A CA 1
ATOM 846 C C . LYS A 1 105 ? 1.016 -3.064 5.927 1.00 59.53 105 LYS A C 1
ATOM 848 O O . LYS A 1 105 ? 0.519 -3.926 6.650 1.00 59.53 105 LYS A O 1
ATOM 853 N N . VAL A 1 106 ? 0.774 -2.957 4.627 1.00 62.53 106 VAL A N 1
ATOM 854 C CA . VAL A 1 106 ? -0.033 -3.895 3.863 1.00 62.53 106 VAL A CA 1
ATOM 855 C C . VAL A 1 106 ? 0.798 -5.112 3.481 1.00 62.53 106 VAL A C 1
ATOM 857 O O . VAL A 1 106 ? 1.933 -4.996 3.017 1.00 62.53 106 VAL A O 1
ATOM 860 N N . SER A 1 107 ? 0.224 -6.296 3.675 1.00 62.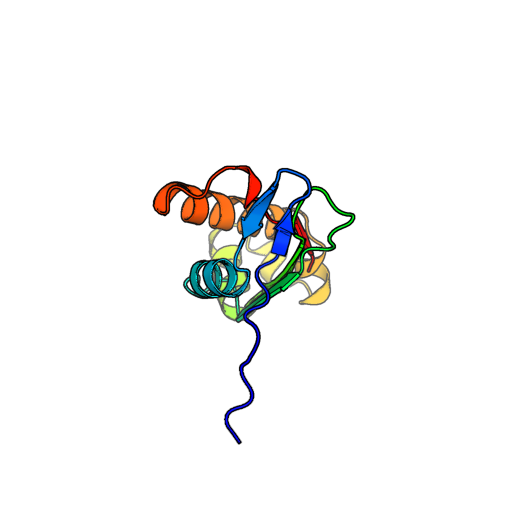12 107 SER A N 1
ATOM 861 C CA . SER A 1 107 ? 0.776 -7.506 3.065 1.00 62.12 107 SER A CA 1
ATOM 862 C C . SER A 1 107 ? 0.401 -7.497 1.589 1.00 62.12 107 SER A C 1
ATOM 864 O O . SER A 1 107 ? -0.784 -7.414 1.269 1.00 62.12 107 SER A O 1
ATOM 866 N N . CYS A 1 108 ? 1.404 -7.532 0.716 1.00 61.03 108 CYS A N 1
ATOM 867 C CA . CYS A 1 108 ? 1.212 -7.570 -0.726 1.00 61.03 108 CYS A CA 1
ATOM 868 C C . CYS A 1 108 ? 0.909 -9.012 -1.174 1.00 61.03 108 CYS A C 1
ATOM 870 O O . CYS A 1 108 ? 1.500 -9.972 -0.676 1.00 61.03 108 CYS A O 1
ATOM 872 N N . PHE A 1 109 ? -0.044 -9.160 -2.091 1.00 60.91 109 PHE A N 1
ATOM 873 C CA . PHE A 1 109 ? -0.313 -10.398 -2.821 1.00 60.91 109 PHE A CA 1
ATOM 874 C C . PHE A 1 109 ? -0.374 -10.057 -4.316 1.00 60.91 109 PHE A C 1
ATOM 876 O O . PHE A 1 109 ? -1.090 -9.126 -4.698 1.00 60.91 109 PHE A O 1
ATOM 883 N N . CYS A 1 110 ? 0.423 -10.766 -5.120 1.00 54.19 110 CYS A N 1
ATOM 884 C CA . CYS A 1 110 ? 0.423 -10.715 -6.585 1.00 54.19 110 CYS A CA 1
ATOM 885 C C . CYS A 1 110 ? -0.349 -11.908 -7.153 1.00 54.19 110 CYS A C 1
ATOM 887 O O . CYS A 1 110 ? -0.314 -12.984 -6.508 1.00 54.19 110 CYS A O 1
#

pLDDT: mean 71.16, std 11.2, range [40.0, 86.12]

Foldseek 3Di:
DPPPPPQCQDQAPVRDTDRQVVLQVLLCVDPQFPGKDWADDNVDNAIAMETDGDLVVVLVVCVVPPVVLNPDDPVVCQVDVVNVVVSQVVSVVSCVVVVPPPRNRHHYHD

Secondary structure (DSSP, 8-state):
---------EE-TTS-EE-HHHHHHHHTTSTTEEEEEEE--TT-SS-EEEEEE-HHHHHHHHHTT-SSGGGS-HHHHHH-HHHHHHHHHHHHHHHHHTT--GGG-PEEE-

Sequence (110 aa):
MLVDRVKSIFKLAQGEYVAPEKLEALYQSCGLINQIFIDANPKSIYPVAIIVPNFNELRESLSKTDHELVNLSDHDLCQHESVHRKYLNVLDQIANERFLKGFEKVSCFC

Organism: NCBI:txid6186

Radius of gyration: 15.65 Å; chains: 1; bounding box: 49×27×38 Å